Protein AF-H8IW61-F1 (afdb_monomer_lite)

pLDDT: mean 75.92, std 9.91, range [44.19, 89.5]

Structure (mmCIF, N/CA/C/O backbone):
data_AF-H8IW61-F1
#
_entry.id   AF-H8IW61-F1
#
loop_
_atom_site.group_PDB
_atom_site.id
_atom_site.type_symbol
_atom_site.label_atom_id
_atom_site.label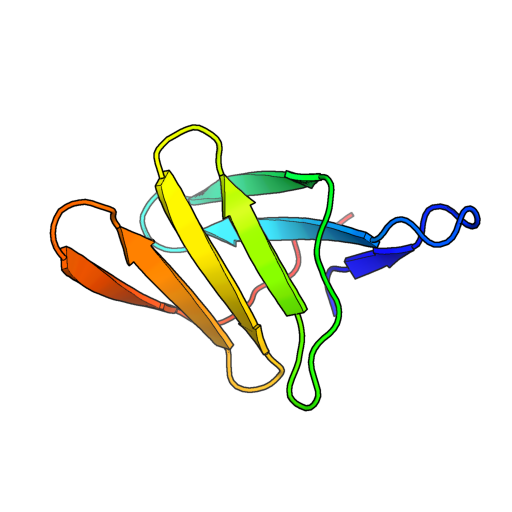_alt_id
_atom_site.label_comp_id
_atom_site.label_asym_id
_atom_site.label_entity_id
_atom_site.label_seq_id
_atom_site.pdbx_PDB_ins_code
_atom_site.Cartn_x
_atom_site.Cartn_y
_atom_site.Cartn_z
_atom_site.occupancy
_atom_site.B_iso_or_equiv
_atom_site.auth_seq_id
_atom_site.auth_comp_id
_atom_site.auth_asym_id
_atom_site.auth_atom_id
_atom_site.pdbx_PDB_model_num
ATOM 1 N N . MET A 1 1 ? 1.696 -5.953 -11.789 1.00 51.50 1 MET A N 1
ATOM 2 C CA . MET A 1 1 ? 2.267 -5.163 -10.676 1.00 51.50 1 MET A CA 1
ATOM 3 C C . MET A 1 1 ? 2.142 -3.702 -11.067 1.00 51.50 1 MET A C 1
ATOM 5 O O . MET A 1 1 ? 2.434 -3.395 -12.210 1.00 51.50 1 MET A O 1
ATOM 9 N N . VAL A 1 2 ? 1.604 -2.865 -10.179 1.00 64.00 2 VAL A N 1
ATOM 10 C CA . VAL A 1 2 ? 1.022 -1.542 -10.506 1.00 64.00 2 VAL A CA 1
ATOM 11 C C . VAL A 1 2 ? 1.833 -0.392 -9.919 1.00 64.00 2 VAL A C 1
ATOM 13 O O . VAL A 1 2 ? 1.309 0.630 -9.479 1.00 64.00 2 VAL A O 1
ATOM 16 N N . ILE A 1 3 ? 3.120 -0.652 -9.775 1.00 65.69 3 ILE A N 1
ATOM 17 C CA . ILE A 1 3 ? 4.018 0.230 -9.069 1.00 65.69 3 ILE A CA 1
ATOM 18 C C . ILE A 1 3 ? 4.992 0.737 -10.094 1.00 65.69 3 ILE A C 1
ATOM 20 O O . ILE A 1 3 ? 5.766 -0.034 -10.662 1.00 65.69 3 ILE A O 1
ATOM 24 N N . CYS A 1 4 ? 4.856 2.024 -10.366 1.00 66.81 4 CYS A N 1
ATOM 25 C CA . CYS A 1 4 ? 5.762 2.749 -11.219 1.00 66.81 4 CYS A CA 1
ATOM 26 C C . CYS A 1 4 ? 6.867 3.280 -10.316 1.00 66.81 4 CYS A C 1
ATOM 28 O O . CYS A 1 4 ? 6.615 4.134 -9.464 1.00 66.81 4 CYS A O 1
ATOM 30 N N . ASP A 1 5 ? 8.058 2.721 -10.488 1.00 66.31 5 ASP A N 1
ATOM 31 C CA . ASP A 1 5 ? 9.286 3.395 -10.097 1.00 66.31 5 ASP A CA 1
ATOM 32 C C . ASP A 1 5 ? 9.519 4.513 -11.115 1.00 66.31 5 ASP A C 1
ATOM 34 O O . ASP A 1 5 ? 9.483 4.278 -12.326 1.00 66.31 5 ASP A O 1
ATOM 38 N N . ASP A 1 6 ? 9.674 5.740 -10.638 1.00 65.69 6 ASP A N 1
ATOM 39 C CA . ASP A 1 6 ? 9.937 6.894 -11.496 1.00 65.69 6 ASP A CA 1
ATOM 40 C C . ASP A 1 6 ? 11.427 7.042 -11.861 1.00 65.69 6 ASP A C 1
ATOM 42 O O . ASP A 1 6 ? 11.830 8.051 -12.437 1.00 65.69 6 ASP A O 1
ATOM 46 N N . GLY A 1 7 ? 12.260 6.047 -11.533 1.00 57.81 7 GLY A N 1
ATOM 47 C CA . GLY A 1 7 ? 13.706 6.079 -11.725 1.00 57.81 7 GLY A CA 1
ATOM 48 C C . GLY A 1 7 ? 14.456 6.914 -10.684 1.00 57.81 7 GLY A C 1
ATOM 49 O O . GLY A 1 7 ? 15.685 6.957 -10.725 1.00 57.81 7 GLY A O 1
ATOM 50 N N . SER A 1 8 ? 13.755 7.562 -9.745 1.00 63.66 8 SER A N 1
ATOM 51 C CA . SER A 1 8 ? 14.342 8.372 -8.668 1.00 63.66 8 SER A CA 1
ATOM 52 C C . SER A 1 8 ? 14.346 7.664 -7.307 1.00 63.66 8 SER A C 1
ATOM 54 O O . SER A 1 8 ? 14.787 8.232 -6.308 1.00 63.66 8 SER A O 1
ATOM 56 N N . GLY A 1 9 ? 13.882 6.408 -7.263 1.00 63.97 9 GLY A N 1
ATOM 57 C CA . GLY A 1 9 ? 13.657 5.655 -6.028 1.00 63.97 9 GLY A CA 1
ATOM 58 C C . GLY A 1 9 ? 12.323 5.986 -5.355 1.00 63.97 9 GLY A C 1
ATOM 59 O O . GLY A 1 9 ? 12.086 5.554 -4.223 1.00 63.97 9 GLY A O 1
ATOM 60 N N . THR A 1 10 ? 11.452 6.735 -6.039 1.00 67.69 10 THR A N 1
ATOM 61 C CA . THR A 1 10 ? 10.094 7.022 -5.588 1.00 67.69 10 THR A CA 1
ATOM 62 C C . THR A 1 10 ? 9.130 6.073 -6.283 1.00 67.69 10 THR A C 1
ATOM 64 O O . THR A 1 10 ? 9.005 6.041 -7.508 1.00 67.69 10 THR A O 1
ATOM 67 N N . TYR A 1 11 ? 8.398 5.304 -5.484 1.00 75.69 11 TYR A N 1
ATOM 68 C CA . TYR A 1 11 ? 7.376 4.405 -5.994 1.00 75.69 11 TYR A CA 1
ATOM 69 C C . TYR A 1 11 ? 6.019 5.101 -5.959 1.00 75.69 11 TYR A C 1
ATOM 71 O O . TYR A 1 11 ? 5.641 5.721 -4.965 1.00 75.69 11 TYR A O 1
ATOM 79 N N . SER A 1 12 ? 5.255 4.968 -7.036 1.00 72.75 12 SER A N 1
ATOM 80 C CA . SER A 1 12 ? 3.860 5.402 -7.095 1.00 72.75 12 SER A CA 1
ATOM 81 C C . SER A 1 12 ? 2.962 4.209 -7.385 1.00 72.75 12 SER A C 1
ATOM 83 O O . SER A 1 12 ? 3.252 3.392 -8.262 1.00 72.75 12 SER A O 1
ATOM 85 N N . TYR A 1 13 ? 1.875 4.084 -6.627 1.00 76.44 13 TYR A N 1
ATOM 86 C CA . TYR A 1 13 ? 0.868 3.056 -6.865 1.00 76.44 13 TYR A CA 1
ATOM 87 C C . TYR A 1 13 ? -0.222 3.613 -7.780 1.00 76.44 13 TYR A C 1
ATOM 89 O O . TYR A 1 13 ? -0.820 4.633 -7.446 1.00 76.44 13 TYR A O 1
ATOM 97 N N . LYS A 1 14 ? -0.476 2.942 -8.913 1.00 76.00 14 LYS A N 1
ATOM 98 C CA . LYS A 1 14 ? -1.476 3.338 -9.926 1.00 76.00 14 LYS A CA 1
ATOM 99 C C . LYS A 1 14 ? -2.612 2.320 -10.091 1.00 76.00 14 LYS A C 1
ATOM 101 O O . LYS A 1 14 ? -2.819 1.774 -11.170 1.00 76.00 14 LYS A O 1
ATOM 106 N N . GLY A 1 15 ? -3.305 1.981 -9.009 1.00 74.88 15 GLY A N 1
ATOM 107 C CA . GLY A 1 15 ? -4.351 0.951 -8.996 1.00 74.88 15 GLY A CA 1
ATOM 108 C C . GLY A 1 15 ? -5.742 1.436 -9.398 1.00 74.88 15 GLY A C 1
ATOM 109 O O . GL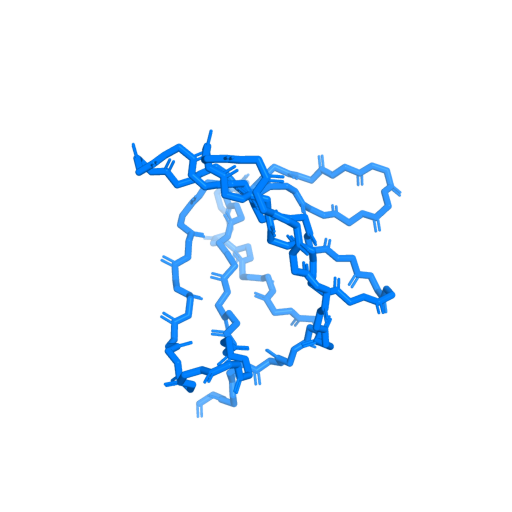Y A 1 15 ? -5.998 2.627 -9.541 1.00 74.88 15 GLY A O 1
ATOM 110 N N . LEU A 1 16 ? -6.674 0.492 -9.518 1.00 70.56 16 LEU A N 1
ATOM 111 C CA .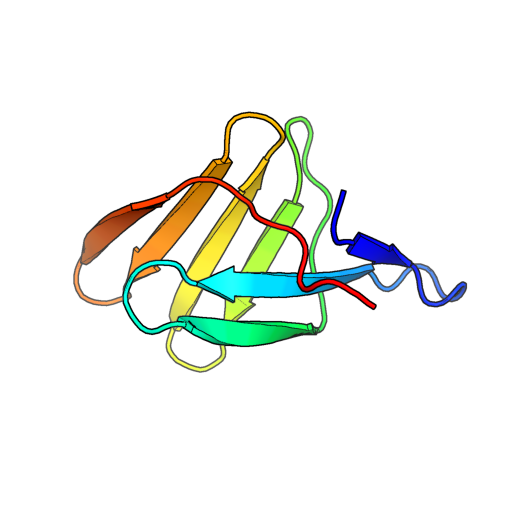 LEU A 1 16 ? -8.112 0.772 -9.504 1.00 70.56 16 LEU A CA 1
ATOM 112 C C . LEU A 1 16 ? -8.722 0.189 -8.229 1.00 70.56 16 LEU A C 1
ATOM 114 O O . LEU A 1 16 ? -8.546 -0.999 -7.952 1.00 70.56 16 LEU A O 1
ATOM 118 N N . ARG A 1 17 ? -9.465 1.009 -7.482 1.00 73.88 17 ARG A N 1
ATOM 119 C CA . ARG A 1 17 ? -10.312 0.544 -6.381 1.00 73.88 17 ARG A CA 1
ATOM 120 C C . ARG A 1 17 ? -11.553 -0.114 -6.962 1.00 73.88 17 ARG A C 1
ATOM 122 O O . ARG A 1 17 ? -12.273 0.496 -7.748 1.00 73.88 17 ARG A O 1
ATOM 129 N N . ARG A 1 18 ? -11.806 -1.370 -6.593 1.00 70.19 18 ARG A N 1
ATOM 130 C CA . ARG A 1 18 ? -12.944 -2.145 -7.123 1.00 70.19 18 ARG A CA 1
ATOM 131 C C . ARG A 1 18 ? -14.278 -1.616 -6.607 1.00 70.19 18 ARG A C 1
ATOM 133 O O . ARG A 1 18 ? -15.257 -1.666 -7.343 1.00 70.19 18 ARG A O 1
ATOM 140 N N . LYS A 1 19 ? -14.315 -1.121 -5.367 1.00 69.94 19 LYS A N 1
ATOM 141 C CA . LYS A 1 19 ? -15.530 -0.618 -4.710 1.00 69.94 19 LYS A CA 1
ATOM 142 C C . LYS A 1 19 ? -16.245 0.491 -5.486 1.00 69.94 19 LYS A C 1
ATOM 144 O O . LYS A 1 19 ? -17.469 0.526 -5.486 1.00 69.94 19 LYS A O 1
ATOM 149 N N . ASP A 1 20 ? -15.501 1.394 -6.114 1.00 71.50 20 ASP A N 1
ATOM 150 C CA . ASP A 1 20 ? -16.042 2.597 -6.758 1.00 71.50 20 ASP A CA 1
ATOM 151 C C . ASP A 1 20 ? -15.414 2.907 -8.125 1.00 71.50 20 ASP A C 1
ATOM 153 O O . ASP A 1 20 ? -15.671 3.965 -8.696 1.00 71.50 20 ASP A O 1
ATOM 157 N N . ASN A 1 21 ? -14.595 1.996 -8.659 1.00 68.88 21 ASN A N 1
ATOM 158 C CA . ASN A 1 21 ? -13.797 2.192 -9.871 1.00 68.88 21 ASN A CA 1
ATOM 159 C C . ASN A 1 21 ? -12.907 3.450 -9.830 1.00 68.88 21 ASN A C 1
ATOM 161 O O . ASN A 1 21 ? -12.511 3.962 -10.881 1.00 68.88 21 ASN A O 1
ATOM 165 N N . ALA A 1 22 ? -12.561 3.949 -8.639 1.00 71.56 22 ALA A N 1
ATOM 166 C CA . ALA A 1 22 ? -11.668 5.090 -8.515 1.00 71.56 22 ALA A CA 1
ATOM 167 C C . ALA A 1 22 ? -10.238 4.692 -8.894 1.00 71.56 22 ALA A C 1
ATOM 169 O O . ALA A 1 22 ? -9.706 3.680 -8.428 1.00 71.56 22 ALA A O 1
ATOM 170 N N . LYS A 1 23 ? -9.590 5.517 -9.722 1.00 72.44 23 LYS A N 1
ATOM 171 C CA . LYS A 1 23 ? -8.149 5.419 -9.962 1.00 72.44 23 LYS A CA 1
ATOM 172 C C . LYS A 1 23 ? -7.418 5.852 -8.697 1.00 72.44 23 LYS A C 1
ATOM 174 O O . LYS A 1 23 ? -7.564 6.988 -8.255 1.00 72.44 23 LYS A O 1
ATOM 179 N N . LEU A 1 24 ? -6.648 4.940 -8.119 1.00 72.69 24 LEU A N 1
ATOM 180 C CA . LEU A 1 24 ? -5.699 5.255 -7.067 1.00 72.69 24 LEU A CA 1
ATOM 181 C C . LEU A 1 24 ? -4.376 5.610 -7.712 1.00 72.69 24 LEU A C 1
ATOM 183 O O . LEU A 1 24 ? -3.657 4.721 -8.149 1.00 72.69 24 LEU A O 1
ATOM 187 N N . GLU A 1 25 ? -4.055 6.894 -7.715 1.00 77.00 25 GLU A N 1
ATOM 188 C CA . GLU A 1 25 ? -2.709 7.377 -7.988 1.00 77.00 25 GLU A CA 1
ATOM 189 C C . GLU A 1 25 ? -2.141 7.900 -6.679 1.00 77.00 25 GLU A C 1
ATOM 191 O O . GLU A 1 25 ? -2.371 9.043 -6.292 1.00 77.00 25 GLU A O 1
ATOM 196 N N . LEU A 1 26 ? -1.467 7.016 -5.948 1.00 76.19 26 LEU A N 1
ATOM 197 C CA . LEU A 1 26 ? -0.891 7.359 -4.660 1.00 76.19 26 LEU A CA 1
ATOM 198 C C . LEU A 1 26 ? 0.622 7.558 -4.813 1.00 76.19 26 LEU A C 1
ATOM 200 O O . LEU A 1 26 ? 1.335 6.583 -5.093 1.00 76.19 26 LEU A O 1
ATOM 204 N N . PRO A 1 27 ? 1.119 8.798 -4.654 1.00 72.88 27 PRO A N 1
ATOM 205 C CA . PRO A 1 27 ? 2.549 9.059 -4.605 1.00 72.88 27 PRO A CA 1
ATOM 206 C C . PRO A 1 27 ? 3.139 8.523 -3.291 1.00 72.88 27 PRO A C 1
ATOM 208 O O . PRO A 1 27 ? 2.422 8.336 -2.308 1.00 72.88 27 PRO A O 1
ATOM 211 N N . SER A 1 28 ? 4.453 8.295 -3.266 1.00 75.06 28 SER A N 1
ATOM 212 C CA . SER A 1 28 ? 5.190 7.907 -2.052 1.00 75.06 28 SER A CA 1
ATOM 213 C C . SER A 1 28 ? 4.785 6.547 -1.470 1.00 75.06 28 SER A C 1
ATOM 215 O O . SER A 1 28 ? 4.591 6.390 -0.264 1.00 75.06 28 SER A O 1
ATOM 217 N N . ALA A 1 29 ? 4.668 5.540 -2.331 1.00 79.38 29 ALA A N 1
ATOM 218 C CA . ALA A 1 29 ? 4.560 4.160 -1.892 1.00 79.38 29 ALA A CA 1
ATOM 219 C C . ALA A 1 29 ? 5.882 3.706 -1.255 1.00 79.38 29 ALA A C 1
ATOM 221 O O . ALA A 1 29 ? 6.957 3.834 -1.837 1.00 79.38 29 ALA A O 1
ATOM 222 N N . PHE A 1 30 ? 5.799 3.138 -0.058 1.00 82.94 30 PHE A N 1
ATOM 223 C CA . PHE A 1 30 ? 6.946 2.589 0.648 1.00 82.94 30 PHE A CA 1
ATOM 224 C C . PHE A 1 30 ? 7.016 1.081 0.416 1.00 82.94 30 PHE A C 1
ATOM 226 O O . PHE A 1 30 ? 6.057 0.384 0.757 1.00 82.94 30 PHE A O 1
ATOM 233 N N . PRO A 1 31 ? 8.114 0.547 -0.143 1.00 79.00 31 PRO A N 1
ATOM 234 C CA . PRO A 1 31 ? 8.287 -0.893 -0.267 1.00 79.00 31 PRO A CA 1
ATOM 235 C C . PRO A 1 31 ? 8.370 -1.542 1.118 1.00 79.00 31 PRO A C 1
ATOM 237 O O . PRO A 1 31 ? 9.023 -1.040 2.032 1.00 79.00 31 PRO A O 1
ATOM 240 N N . THR A 1 32 ? 7.714 -2.685 1.266 1.00 80.94 32 THR A N 1
ATOM 241 C CA . THR A 1 32 ? 7.748 -3.538 2.456 1.00 80.94 32 THR A CA 1
ATOM 242 C C . THR A 1 32 ? 8.199 -4.944 2.067 1.00 80.94 32 THR A C 1
ATOM 244 O O . THR A 1 32 ? 8.302 -5.280 0.888 1.00 80.94 32 THR A O 1
ATOM 247 N N . ALA A 1 33 ? 8.449 -5.810 3.051 1.00 78.06 33 ALA A N 1
ATOM 248 C CA . ALA A 1 33 ? 8.872 -7.189 2.790 1.00 78.06 33 ALA A CA 1
ATOM 249 C C . ALA A 1 33 ? 7.861 -8.001 1.950 1.00 78.06 33 ALA A C 1
ATOM 251 O O . ALA A 1 33 ? 8.237 -8.968 1.291 1.00 78.06 33 ALA A O 1
ATOM 252 N N . THR A 1 34 ? 6.579 -7.626 1.973 1.00 75.81 34 THR A N 1
ATOM 253 C CA . THR A 1 34 ? 5.478 -8.374 1.344 1.00 75.81 34 THR A CA 1
ATOM 254 C C . THR A 1 34 ? 4.810 -7.624 0.190 1.00 75.81 34 THR A C 1
ATOM 256 O O . THR A 1 34 ? 3.932 -8.176 -0.483 1.00 75.81 34 THR A O 1
ATOM 259 N N . GLY A 1 35 ? 5.215 -6.380 -0.070 1.00 82.31 35 GLY A N 1
ATOM 260 C CA . GLY A 1 35 ? 4.560 -5.509 -1.033 1.00 82.31 35 GLY A CA 1
ATOM 261 C C . GLY A 1 35 ? 4.932 -4.051 -0.814 1.00 82.31 35 GLY A C 1
ATOM 262 O O . GLY A 1 35 ? 6.109 -3.712 -0.777 1.00 82.31 35 GLY A O 1
ATOM 263 N N . PHE A 1 36 ? 3.928 -3.187 -0.728 1.00 83.81 36 PHE A N 1
ATOM 264 C CA . PHE A 1 36 ? 4.082 -1.748 -0.597 1.00 83.81 36 PHE A CA 1
ATOM 265 C C . PHE A 1 36 ? 2.976 -1.179 0.281 1.00 83.81 36 PHE A C 1
ATOM 267 O O . PHE A 1 36 ? 1.825 -1.593 0.191 1.00 83.81 36 PHE A O 1
ATOM 274 N N . THR A 1 37 ? 3.319 -0.197 1.096 1.00 85.88 37 THR A N 1
ATOM 275 C CA . THR A 1 37 ? 2.376 0.559 1.912 1.00 85.88 37 THR A CA 1
ATOM 276 C C . THR A 1 37 ? 2.303 1.978 1.382 1.00 85.88 37 THR A C 1
ATOM 278 O O . THR A 1 37 ? 3.333 2.613 1.169 1.00 85.88 37 THR A O 1
ATOM 281 N N . VAL A 1 38 ? 1.097 2.519 1.253 1.00 86.00 38 VAL A N 1
ATOM 282 C CA . VAL A 1 38 ? 0.883 3.918 0.896 1.00 86.00 38 VAL A CA 1
ATOM 283 C C . VAL A 1 38 ? -0.057 4.579 1.892 1.00 86.00 38 VAL A C 1
ATOM 285 O O . VAL A 1 38 ? -1.134 4.063 2.182 1.00 86.00 38 VAL A O 1
ATOM 288 N N . GLY A 1 39 ? 0.360 5.712 2.449 1.00 86.00 39 GLY A N 1
ATOM 289 C CA . GLY A 1 39 ? -0.485 6.547 3.299 1.00 86.00 39 GLY A CA 1
ATOM 290 C C . GLY A 1 39 ? -1.090 7.675 2.476 1.00 86.00 39 GLY A C 1
ATOM 291 O O . GLY A 1 39 ? -0.365 8.367 1.768 1.00 86.00 39 GLY A O 1
ATOM 292 N N . ASN A 1 40 ? -2.402 7.864 2.566 1.00 81.12 40 ASN A N 1
ATOM 293 C CA . ASN A 1 40 ? -3.078 9.019 1.988 1.00 81.12 40 ASN A CA 1
ATOM 294 C C . ASN A 1 40 ? -3.207 10.141 3.031 1.00 81.12 40 ASN A C 1
ATOM 296 O O . ASN A 1 40 ? -3.257 9.874 4.234 1.00 81.12 40 ASN A O 1
ATOM 300 N N . THR A 1 41 ? -3.303 11.390 2.575 1.00 82.50 41 THR A N 1
ATOM 301 C CA . THR A 1 41 ? -3.470 12.581 3.430 1.00 82.50 41 THR A CA 1
ATOM 302 C C . THR A 1 41 ? -4.714 12.504 4.303 1.00 82.50 41 THR A C 1
ATOM 304 O O . THR A 1 41 ? -4.727 13.020 5.415 1.00 82.50 41 THR A O 1
ATOM 307 N N . ASP A 1 42 ? -5.726 11.783 3.829 1.00 81.81 42 ASP A N 1
ATOM 308 C CA . ASP A 1 42 ? -6.995 11.577 4.524 1.00 81.81 42 ASP A CA 1
ATOM 309 C C . ASP A 1 42 ? -6.876 10.560 5.676 1.00 81.81 42 ASP A C 1
ATOM 311 O O . ASP A 1 42 ? -7.880 10.148 6.247 1.00 81.81 42 ASP A O 1
ATOM 315 N N . GLY A 1 43 ? -5.667 10.071 5.981 1.00 84.31 43 GLY A N 1
ATOM 316 C CA . GLY A 1 43 ? -5.407 9.059 7.010 1.00 84.31 43 GLY A CA 1
ATOM 317 C C . GLY A 1 43 ? -5.734 7.626 6.583 1.00 84.31 43 GLY A C 1
ATOM 318 O O . GLY A 1 43 ? -5.597 6.699 7.377 1.00 84.31 43 GLY A O 1
ATOM 319 N N . THR A 1 44 ? -6.154 7.420 5.332 1.00 86.19 44 THR A N 1
ATOM 320 C CA . THR A 1 44 ? -6.382 6.074 4.790 1.00 86.19 44 THR A CA 1
ATOM 321 C C . THR A 1 44 ? -5.049 5.425 4.435 1.00 86.19 44 THR A C 1
ATOM 323 O O . THR A 1 44 ? -4.228 6.023 3.740 1.00 86.19 44 THR A O 1
ATOM 326 N N . ARG A 1 45 ? -4.845 4.187 4.879 1.00 88.25 45 ARG A N 1
ATOM 327 C CA . ARG A 1 45 ? -3.668 3.377 4.565 1.00 88.25 45 A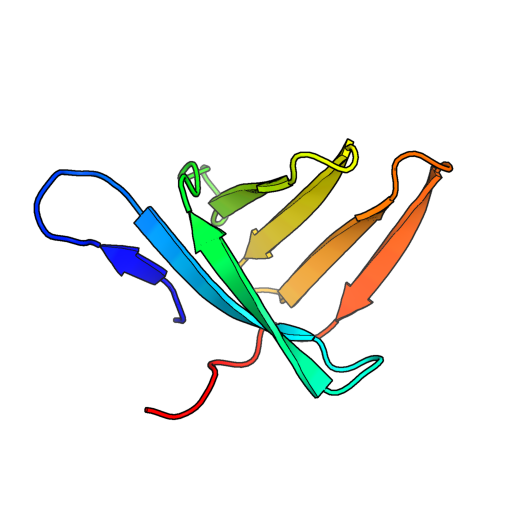RG A CA 1
ATOM 328 C C . ARG A 1 45 ? -4.016 2.327 3.519 1.00 88.25 45 ARG A C 1
ATOM 330 O O . ARG A 1 45 ? -5.035 1.655 3.622 1.00 88.25 45 ARG A O 1
ATOM 337 N N . TYR A 1 46 ? -3.139 2.175 2.541 1.00 84.69 46 TYR A N 1
ATOM 338 C CA . TYR A 1 46 ? -3.264 1.231 1.444 1.00 84.69 46 TYR A CA 1
ATOM 339 C C . TYR A 1 46 ? -2.080 0.273 1.482 1.00 84.69 46 TYR A C 1
ATOM 341 O O . TYR A 1 46 ? -0.953 0.664 1.195 1.00 84.69 46 TYR A O 1
ATOM 349 N N . ASP A 1 47 ? -2.323 -0.980 1.839 1.00 86.81 47 ASP A N 1
ATOM 350 C CA . ASP A 1 47 ? -1.323 -2.039 1.798 1.00 86.81 47 ASP A CA 1
ATOM 351 C C . ASP A 1 47 ? -1.529 -2.862 0.522 1.00 86.81 47 ASP A C 1
ATOM 353 O O . ASP A 1 47 ? -2.477 -3.633 0.366 1.00 86.81 47 ASP A O 1
ATOM 357 N N . VAL A 1 48 ? -0.635 -2.648 -0.434 1.00 81.25 48 VAL A N 1
ATOM 358 C CA . VAL A 1 48 ? -0.614 -3.282 -1.747 1.00 81.25 48 VAL A CA 1
ATOM 359 C C . VAL A 1 48 ? 0.336 -4.468 -1.688 1.00 81.25 48 VAL A C 1
ATOM 361 O O . VAL A 1 48 ? 1.533 -4.308 -1.488 1.00 81.25 48 VAL A O 1
ATOM 364 N N . SER A 1 49 ? -0.155 -5.674 -1.929 1.00 79.69 49 SER A N 1
ATOM 365 C CA . SER A 1 49 ? 0.669 -6.885 -1.969 1.00 79.69 49 SER A CA 1
ATOM 366 C C . SER A 1 49 ? 0.318 -7.750 -3.175 1.00 79.69 49 SER A C 1
ATOM 368 O O . SER A 1 49 ? -0.640 -7.485 -3.903 1.00 79.69 49 SER A O 1
ATOM 370 N N . ARG A 1 50 ? 1.072 -8.836 -3.384 1.00 72.56 50 ARG A N 1
ATOM 371 C CA . ARG A 1 50 ? 0.689 -9.858 -4.375 1.00 72.56 50 ARG A CA 1
ATOM 372 C C . ARG A 1 50 ? -0.635 -10.551 -4.037 1.00 72.56 50 ARG A C 1
ATOM 374 O O . ARG A 1 50 ? -1.264 -11.081 -4.945 1.00 72.56 50 ARG A O 1
ATOM 381 N N . ALA A 1 51 ? -1.041 -10.556 -2.767 1.00 77.94 51 ALA A N 1
ATOM 382 C CA . ALA A 1 51 ? -2.302 -11.151 -2.334 1.00 77.94 51 ALA A CA 1
ATOM 383 C C . ALA A 1 51 ? -3.511 -10.251 -2.644 1.00 77.94 51 ALA A C 1
ATOM 385 O O . ALA A 1 51 ? -4.617 -10.754 -2.821 1.00 77.94 51 ALA A O 1
ATOM 386 N N . GLY A 1 52 ? -3.308 -8.934 -2.738 1.00 82.44 52 GLY A N 1
ATOM 387 C CA . GLY A 1 52 ? -4.380 -7.974 -2.970 1.00 82.44 52 GLY A CA 1
ATOM 388 C C . GLY A 1 52 ? -4.065 -6.576 -2.443 1.00 82.44 52 GLY A C 1
ATOM 389 O O . GLY A 1 52 ? -2.930 -6.272 -2.075 1.00 82.44 52 GLY A O 1
ATOM 390 N N . LEU A 1 53 ? -5.094 -5.736 -2.432 1.00 83.75 53 LEU A N 1
ATOM 391 C CA . LEU A 1 53 ? -5.120 -4.396 -1.868 1.00 83.75 53 LEU A CA 1
ATOM 392 C C . LEU A 1 53 ? -5.909 -4.431 -0.556 1.00 83.75 53 LEU A C 1
ATOM 394 O O . LEU A 1 53 ? -7.087 -4.782 -0.549 1.00 83.75 53 LEU A O 1
ATOM 398 N N . VAL A 1 54 ? -5.276 -4.040 0.542 1.00 88.19 54 VAL A N 1
ATOM 399 C CA . VAL A 1 54 ? -5.940 -3.810 1.827 1.00 88.19 54 VAL A CA 1
ATOM 400 C C . VAL A 1 54 ? -6.042 -2.308 2.046 1.00 88.19 54 VAL A C 1
ATOM 402 O O . VAL A 1 54 ? -5.058 -1.588 1.903 1.00 88.19 54 VAL A O 1
ATOM 405 N N . ILE A 1 55 ? -7.237 -1.831 2.366 1.00 87.25 55 ILE A N 1
ATOM 406 C CA . ILE A 1 55 ? -7.541 -0.420 2.580 1.00 87.25 55 ILE A CA 1
ATOM 407 C C . ILE A 1 55 ? -8.012 -0.267 4.016 1.00 87.25 55 ILE A C 1
ATOM 409 O O . ILE A 1 55 ? -9.096 -0.730 4.357 1.00 87.25 55 ILE A O 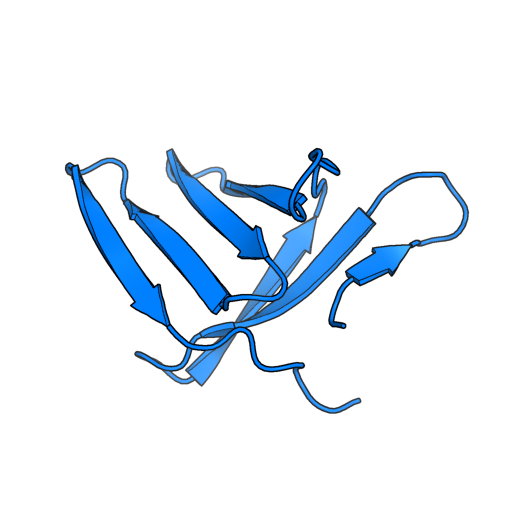1
ATOM 413 N N . SER A 1 56 ? -7.224 0.406 4.837 1.00 89.50 56 SER A N 1
ATOM 414 C CA . SER A 1 56 ? -7.566 0.707 6.222 1.00 89.50 56 SER A CA 1
ATOM 415 C C . SER A 1 56 ? -7.956 2.174 6.319 1.00 89.50 56 SER A C 1
ATOM 417 O O . SER A 1 56 ? -7.125 3.065 6.135 1.00 89.50 56 SER A O 1
ATOM 419 N N . SER A 1 57 ? -9.230 2.437 6.576 1.00 86.19 57 SER A N 1
ATOM 420 C CA . SER A 1 57 ? -9.746 3.781 6.799 1.00 86.19 57 SER A CA 1
ATOM 421 C C . SER A 1 57 ? -9.377 4.284 8.199 1.00 86.19 57 SER A C 1
ATOM 423 O O . SER A 1 57 ? -9.299 3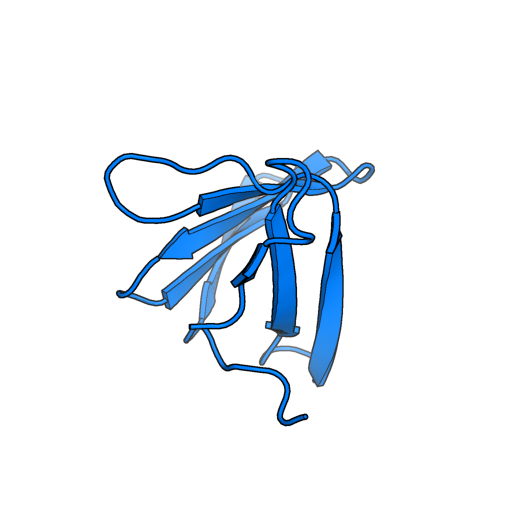.494 9.141 1.00 86.19 57 SER A O 1
ATOM 425 N N . PRO A 1 58 ? -9.223 5.606 8.381 1.00 84.62 58 PRO A N 1
ATOM 426 C CA . PRO A 1 58 ? -8.944 6.194 9.695 1.00 84.62 58 PRO A CA 1
ATOM 427 C C . PRO A 1 58 ? -10.072 5.948 10.711 1.00 84.62 58 PRO A C 1
ATOM 429 O O . PRO A 1 58 ? -9.829 5.967 11.912 1.00 84.62 58 PRO A O 1
ATOM 432 N N . GLY A 1 59 ? -11.297 5.682 10.238 1.00 84.75 59 GLY A N 1
ATOM 433 C CA . GLY A 1 59 ? -12.445 5.304 11.070 1.00 84.75 59 GLY A CA 1
ATOM 434 C C . GLY A 1 59 ? -12.412 3.865 11.602 1.00 84.75 59 GLY A C 1
ATOM 435 O O . GLY A 1 59 ? -13.311 3.484 12.343 1.00 84.75 59 GLY A O 1
ATOM 436 N N . GLY A 1 60 ? -11.398 3.069 11.243 1.00 85.50 60 GLY A N 1
ATOM 437 C CA . GLY A 1 60 ? -11.244 1.677 11.678 1.00 85.50 60 GLY A CA 1
ATOM 438 C C . GLY A 1 60 ? -11.798 0.633 10.706 1.00 85.50 60 GLY A C 1
ATOM 439 O O . GLY A 1 60 ? -11.581 -0.558 10.917 1.00 85.50 60 GLY A O 1
ATOM 440 N N . ASP A 1 61 ? -12.462 1.047 9.625 1.00 88.56 61 ASP A N 1
ATOM 441 C CA . ASP A 1 61 ? -12.911 0.119 8.587 1.00 88.56 61 ASP A CA 1
ATOM 442 C C . ASP A 1 61 ? -11.724 -0.446 7.802 1.00 88.56 61 ASP A C 1
ATOM 444 O O . ASP A 1 61 ? -10.858 0.300 7.341 1.00 88.56 61 ASP A O 1
ATOM 448 N N . VAL A 1 62 ? -11.717 -1.762 7.597 1.00 88.56 62 VAL A N 1
ATOM 449 C CA . VAL A 1 62 ? -10.720 -2.444 6.768 1.00 88.56 62 VAL A CA 1
ATOM 450 C C . VAL A 1 62 ? -11.423 -3.118 5.601 1.00 88.56 62 VAL A C 1
ATOM 452 O O . VAL A 1 62 ? -12.292 -3.970 5.780 1.00 88.56 62 VAL A O 1
ATOM 455 N N . TYR A 1 63 ? -11.022 -2.750 4.391 1.00 84.81 63 TYR A N 1
ATOM 456 C CA . TYR A 1 63 ? -11.495 -3.341 3.148 1.00 84.81 63 TYR A CA 1
ATOM 457 C C . TYR A 1 63 ? -10.375 -4.162 2.523 1.00 84.81 63 TYR A C 1
ATOM 459 O O . TYR A 1 63 ? -9.207 -3.789 2.584 1.00 84.81 63 TYR A O 1
ATOM 467 N N . THR A 1 64 ? -10.715 -5.293 1.918 1.00 85.94 64 THR A N 1
ATOM 468 C CA . THR A 1 64 ? -9.755 -6.118 1.180 1.00 85.94 64 THR A CA 1
ATOM 469 C C . THR A 1 64 ? -10.301 -6.384 -0.208 1.00 85.94 64 THR A C 1
ATOM 471 O O . THR A 1 64 ? -11.431 -6.838 -0.371 1.00 85.94 64 THR A O 1
ATOM 474 N N . GLU A 1 65 ? -9.492 -6.081 -1.210 1.00 81.81 65 GLU A N 1
ATOM 475 C CA . GLU A 1 65 ? -9.838 -6.166 -2.620 1.00 81.81 65 GLU A CA 1
ATOM 476 C C . GLU A 1 65 ? -8.687 -6.803 -3.403 1.00 81.81 65 GLU A C 1
ATOM 478 O O . GLU A 1 65 ? -7.554 -6.881 -2.929 1.00 81.81 65 GLU A O 1
ATOM 483 N N . GLN A 1 66 ? -8.937 -7.246 -4.635 1.00 75.81 66 GLN A N 1
ATOM 484 C CA . GLN A 1 66 ? -7.828 -7.627 -5.508 1.00 75.81 66 GLN A CA 1
ATOM 485 C C . GLN A 1 66 ? -7.077 -6.380 -5.979 1.00 75.81 66 GLN A C 1
ATOM 487 O O . GLN A 1 66 ? -7.690 -5.407 -6.411 1.00 75.81 66 GLN A O 1
ATOM 492 N N . ALA A 1 67 ? -5.744 -6.425 -5.934 1.00 69.06 67 ALA A N 1
ATOM 493 C CA . ALA A 1 67 ? -4.907 -5.367 -6.483 1.00 69.06 67 ALA A CA 1
ATOM 494 C C . ALA A 1 67 ? -4.921 -5.468 -8.014 1.00 69.06 67 ALA A C 1
ATOM 496 O O . ALA A 1 67 ? -4.217 -6.292 -8.601 1.00 69.06 67 ALA A O 1
ATOM 497 N N . ILE A 1 68 ? -5.739 -4.641 -8.662 1.00 67.69 68 ILE A N 1
ATOM 498 C CA . ILE A 1 68 ? -5.860 -4.612 -10.121 1.00 67.69 68 ILE A CA 1
ATOM 499 C C . ILE A 1 68 ? -5.026 -3.456 -10.656 1.00 67.69 68 ILE A C 1
ATOM 501 O O . ILE A 1 68 ? -5.104 -2.332 -10.155 1.00 67.69 68 ILE A O 1
ATOM 505 N N . ALA A 1 69 ? -4.216 -3.743 -11.674 1.00 63.59 69 ALA A N 1
ATOM 506 C CA . ALA A 1 69 ? -3.531 -2.698 -12.415 1.00 63.59 69 ALA A CA 1
ATOM 507 C C . ALA A 1 69 ? -4.558 -1.824 -13.131 1.00 63.59 69 ALA A C 1
ATOM 509 O O . ALA A 1 69 ? -5.392 -2.362 -13.861 1.00 63.59 69 ALA A O 1
ATOM 510 N N . ALA A 1 70 ? -4.491 -0.500 -12.962 1.00 55.12 70 ALA A N 1
ATOM 511 C CA . ALA A 1 70 ? -5.099 0.365 -13.959 1.00 55.12 70 ALA A CA 1
ATOM 512 C C . ALA A 1 70 ? -4.396 0.039 -15.284 1.00 55.12 70 ALA A C 1
ATOM 514 O O . ALA A 1 70 ? -3.169 0.111 -15.365 1.00 55.12 70 ALA A O 1
ATOM 515 N N . ALA A 1 71 ? -5.151 -0.447 -16.270 1.00 44.19 71 ALA A N 1
ATOM 516 C CA . ALA A 1 71 ? -4.612 -0.681 -17.604 1.00 44.19 71 ALA A CA 1
ATOM 517 C C . ALA A 1 71 ? -3.979 0.626 -18.141 1.00 44.19 71 ALA A C 1
ATOM 519 O O . ALA A 1 71 ? -4.463 1.701 -17.767 1.00 44.19 71 ALA A O 1
ATOM 520 N N . PRO A 1 72 ? -2.893 0.529 -18.933 1.00 49.84 72 PRO A N 1
ATOM 521 C CA . PRO A 1 72 ? -2.150 1.681 -19.449 1.00 49.84 72 PRO A CA 1
ATOM 522 C C . PRO A 1 72 ? -3.003 2.628 -20.299 1.00 49.84 72 PRO A C 1
ATOM 524 O O . PRO A 1 72 ? -3.985 2.158 -20.919 1.00 49.84 72 PRO A O 1
#

Radius of gyration: 11.38 Å; chains: 1; bounding box: 30×24×31 Å

Organism: Mycobacterium intracellulare (strain ATCC 13950 / DSM 43223 / JCM 6384 / NCTC 13025 / 3600) (NCBI:txid487521)

Foldseek 3Di:
DQWDDPVPNKTWGFFADPVPRDTDTATRWDADPFGTWGADPQRWIWGQGCVAIWIQHPVGDIDTGHGHHPDD

Secondary structure (DSSP, 8-state):
--EEE-SSS-EEEEEE-TTT--EEEEEEEEEETTEEEEE-TTS-EEEEETTEEEEE-TTS-EEEE--EEPP-

Sequence (72 aa):
MVICDDGSGTYSYKGLRRKDNAKLELPSAFPTATGFTVGNTDGTRYDVSRAGLVISSPGGDVYTEQAIAAAP